Protein AF-A0A7X6NY92-F1 (afdb_monomer)

Solvent-accessible surface area (backbone atoms only — not comparable to full-atom values): 5461 Å² total; per-residue (Å²): 129,87,79,78,71,47,72,45,78,33,41,52,94,91,36,85,41,58,30,36,49,75,50,77,48,77,38,80,92,75,71,45,38,33,36,31,28,31,50,77,90,54,69,99,82,55,75,44,73,27,36,47,42,82,50,102,87,50,54,36,60,40,79,72,83,47,70,67,59,45,49,52,53,50,51,52,55,54,52,56,57,46,55,63,62,59,67,76,73,120

Foldseek 3Di:
DPPPFPWDFEDDPNDTFTWGFPDWDQDPVVRWIKTWTDGVPPDPPDIDIFTWDDDPPHTYTHHDPDPVVVVVVVVVVV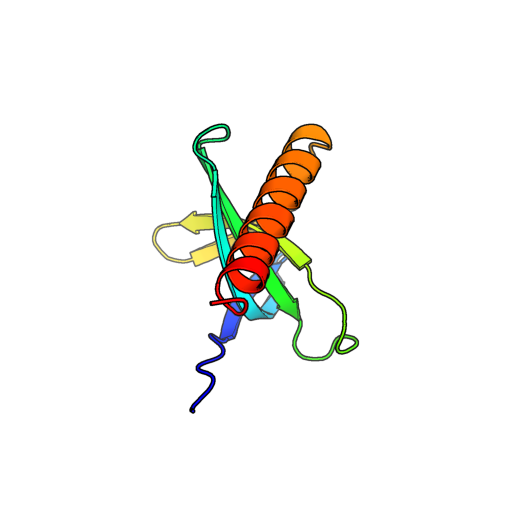VVVVVVVVVVPD

Sequence (90 aa):
MEETSTKLTVKLNDKDVLIDVVDIIESEDYNKEYIVYTIDGMEEDQVFVSILNESEETYSLDTIEDDEEFNHVNELLLSQTLDFAEEESE

Structure (mmCIF, N/CA/C/O backbone):
data_AF-A0A7X6NY92-F1
#
_entry.id   AF-A0A7X6NY92-F1
#
loop_
_atom_site.group_PDB
_atom_site.id
_atom_site.type_symbol
_atom_site.label_atom_id
_atom_site.label_alt_id
_atom_site.label_comp_id
_atom_site.label_asym_id
_atom_site.label_entity_id
_atom_site.label_seq_id
_atom_site.pdbx_PDB_ins_code
_atom_site.Cartn_x
_atom_site.Cartn_y
_atom_site.Cartn_z
_atom_site.occupancy
_atom_site.B_iso_or_equiv
_atom_site.auth_seq_id
_atom_site.auth_comp_id
_atom_site.auth_asym_id
_atom_site.auth_atom_id
_atom_site.pdbx_PDB_model_num
ATOM 1 N N . MET A 1 1 ? 6.447 -23.658 -1.486 1.00 40.94 1 MET A N 1
ATOM 2 C CA . MET A 1 1 ? 5.376 -22.975 -0.740 1.00 40.94 1 MET A CA 1
ATOM 3 C C . MET A 1 1 ? 4.512 -22.341 -1.809 1.00 40.94 1 MET A C 1
ATOM 5 O O . MET A 1 1 ? 5.089 -21.797 -2.737 1.00 40.94 1 MET A O 1
ATOM 9 N N . GLU A 1 2 ? 3.200 -22.573 -1.809 1.00 41.56 2 GLU A N 1
ATOM 10 C CA . GLU A 1 2 ? 2.310 -21.897 -2.762 1.00 41.56 2 GLU A CA 1
ATOM 11 C C . GLU A 1 2 ? 2.325 -20.413 -2.398 1.00 41.56 2 GLU A C 1
ATOM 13 O O . GLU A 1 2 ? 1.781 -20.031 -1.367 1.00 41.56 2 GLU A O 1
ATOM 18 N N . GLU A 1 3 ? 3.031 -19.606 -3.190 1.00 47.69 3 GLU A N 1
ATOM 19 C CA . GLU A 1 3 ? 2.844 -18.160 -3.212 1.00 47.69 3 GLU A CA 1
ATOM 20 C C . GLU A 1 3 ? 1.395 -17.935 -3.638 1.00 47.69 3 GLU A C 1
ATOM 22 O O . GLU A 1 3 ? 1.040 -18.066 -4.810 1.00 47.69 3 GLU A O 1
ATOM 27 N N . THR A 1 4 ? 0.516 -17.713 -2.666 1.00 47.78 4 THR A N 1
ATOM 28 C CA . THR A 1 4 ? -0.857 -17.296 -2.930 1.00 47.78 4 THR A CA 1
ATOM 29 C C . THR A 1 4 ? -0.822 -15.821 -3.293 1.00 47.78 4 THR A C 1
ATOM 31 O O . THR A 1 4 ? -1.209 -14.972 -2.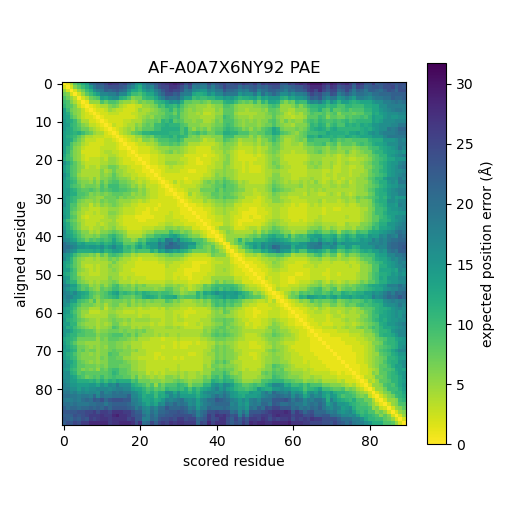492 1.00 47.78 4 THR A O 1
ATOM 34 N N . SER A 1 5 ? -0.308 -15.514 -4.482 1.00 59.50 5 SER A N 1
ATOM 35 C CA . SER A 1 5 ? -0.449 -14.193 -5.073 1.00 59.50 5 SER A CA 1
ATOM 36 C C . SER A 1 5 ? -1.937 -13.909 -5.252 1.00 59.50 5 SER A C 1
ATOM 38 O O . SER A 1 5 ? -2.669 -14.618 -5.956 1.00 59.50 5 SER A O 1
ATOM 40 N N . THR A 1 6 ? -2.426 -12.922 -4.505 1.00 76.25 6 THR A N 1
ATOM 41 C CA . THR A 1 6 ? -3.845 -12.579 -4.511 1.00 76.25 6 THR A CA 1
ATOM 42 C C . THR A 1 6 ? -4.096 -11.686 -5.710 1.00 76.25 6 THR A C 1
ATOM 44 O O . THR A 1 6 ? -3.797 -10.496 -5.698 1.00 76.25 6 THR A O 1
ATOM 47 N N . LYS A 1 7 ? -4.641 -12.279 -6.773 1.00 81.38 7 LYS A N 1
ATOM 48 C CA . LYS A 1 7 ? -5.035 -11.545 -7.976 1.00 81.38 7 LYS A CA 1
ATOM 49 C C . LYS A 1 7 ? -6.360 -10.838 -7.731 1.00 81.38 7 LYS A C 1
ATOM 51 O O . LYS A 1 7 ? -7.393 -11.494 -7.579 1.00 81.38 7 LYS A O 1
ATOM 56 N N . LEU A 1 8 ? -6.337 -9.509 -7.728 1.00 80.62 8 LEU A N 1
ATOM 57 C CA . LEU A 1 8 ? -7.528 -8.678 -7.580 1.00 80.62 8 LEU A CA 1
ATOM 58 C C . LEU A 1 8 ? -7.871 -8.032 -8.923 1.00 80.62 8 LEU A C 1
ATOM 60 O O . LEU A 1 8 ? -6.999 -7.564 -9.650 1.00 80.62 8 LEU A O 1
ATOM 64 N N . THR A 1 9 ? -9.156 -8.007 -9.271 1.00 82.88 9 THR A N 1
ATOM 65 C CA . THR A 1 9 ? -9.631 -7.194 -10.397 1.00 82.88 9 THR A CA 1
ATOM 66 C C . THR A 1 9 ? -10.136 -5.875 -9.842 1.00 82.88 9 THR A C 1
ATOM 68 O O . THR A 1 9 ? -11.096 -5.859 -9.074 1.00 82.88 9 THR A O 1
ATOM 71 N N . VAL A 1 10 ? -9.481 -4.785 -10.223 1.00 82.69 10 VAL A N 1
ATOM 72 C CA . VAL A 1 10 ? -9.793 -3.428 -9.768 1.00 82.69 10 VAL A CA 1
ATOM 73 C C . VAL A 1 10 ? -10.235 -2.566 -10.936 1.00 82.69 10 VAL A C 1
ATOM 75 O O . VAL A 1 10 ? -9.805 -2.768 -12.074 1.00 82.69 10 VAL A O 1
ATOM 78 N N . LYS A 1 11 ? -1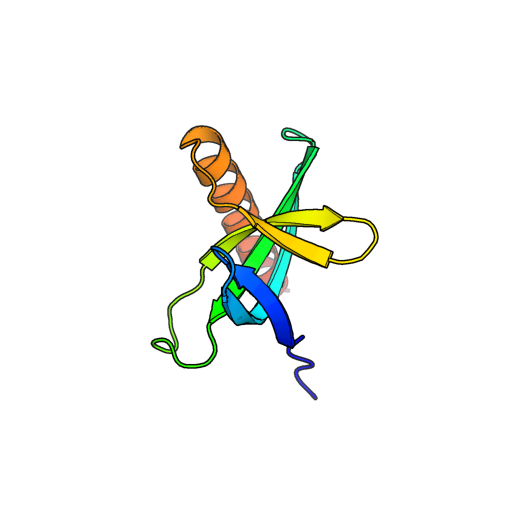1.072 -1.568 -10.656 1.00 79.56 11 LYS A N 1
ATOM 79 C CA . LYS A 1 11 ? -11.420 -0.550 -11.646 1.00 79.56 11 LYS A CA 1
ATOM 80 C C . LYS A 1 11 ? -10.450 0.619 -11.567 1.00 79.56 11 LYS A C 1
ATOM 82 O O . LYS A 1 11 ? -10.475 1.390 -10.615 1.00 79.56 11 LYS A O 1
ATOM 87 N N . LEU A 1 12 ? -9.651 0.779 -12.616 1.00 75.12 12 LEU A N 1
ATOM 88 C CA . LEU A 1 12 ? -8.798 1.941 -12.848 1.00 75.12 12 LEU A CA 1
ATOM 89 C C . LEU A 1 12 ? -9.388 2.745 -14.011 1.00 75.12 12 LEU A C 1
ATOM 91 O O . LEU A 1 12 ? -9.387 2.283 -15.151 1.00 75.12 12 LEU A O 1
ATOM 95 N N . ASN A 1 13 ? -9.897 3.953 -13.742 1.00 72.44 13 ASN A N 1
ATOM 96 C CA . ASN A 1 13 ? -10.503 4.830 -14.760 1.00 72.44 13 ASN A CA 1
ATOM 97 C C . ASN A 1 13 ? -11.593 4.135 -15.610 1.00 72.44 13 ASN A C 1
ATOM 99 O O . ASN A 1 13 ? -11.590 4.231 -16.838 1.00 72.44 13 ASN A O 1
ATOM 103 N N . ASP A 1 14 ? -12.513 3.411 -14.961 1.00 72.19 14 ASP A N 1
ATOM 104 C CA . ASP A 1 14 ? -13.588 2.635 -15.611 1.00 72.19 14 ASP A CA 1
ATOM 105 C C . ASP A 1 14 ? -13.104 1.421 -16.436 1.00 72.19 14 ASP A C 1
ATOM 107 O O . ASP A 1 14 ? -13.866 0.826 -17.197 1.00 72.19 14 ASP A O 1
ATOM 111 N N . LYS A 1 15 ? -11.833 1.025 -16.283 1.00 78.62 15 LYS A N 1
ATOM 112 C CA . LYS A 1 15 ? -11.260 -0.172 -16.909 1.00 78.62 15 LYS A CA 1
ATOM 113 C C . LYS A 1 15 ? -10.928 -1.204 -15.845 1.00 78.62 15 LYS A C 1
ATOM 115 O O . LYS A 1 15 ? -10.243 -0.891 -14.875 1.00 78.62 15 LYS A O 1
ATOM 120 N N . ASP A 1 16 ? -11.379 -2.431 -16.060 1.00 83.06 16 ASP A N 1
ATOM 121 C CA . ASP A 1 16 ? -10.996 -3.565 -15.228 1.00 83.06 16 ASP A CA 1
ATOM 122 C C . ASP A 1 16 ? -9.533 -3.928 -15.514 1.00 83.06 16 ASP A C 1
ATOM 124 O O . ASP A 1 16 ? -9.163 -4.263 -16.644 1.00 83.06 16 ASP A O 1
ATOM 128 N N . VAL A 1 17 ? -8.696 -3.820 -14.487 1.00 84.19 17 VAL A N 1
ATOM 129 C CA . VAL A 1 17 ? -7.277 -4.172 -14.518 1.00 84.19 17 VAL A CA 1
ATOM 130 C C . VAL A 1 17 ? -7.058 -5.282 -13.507 1.00 84.19 17 VAL A C 1
ATOM 132 O O . VAL A 1 17 ? -7.553 -5.219 -12.381 1.00 84.19 17 VAL A O 1
ATOM 135 N N . LEU A 1 18 ? -6.332 -6.313 -13.926 1.00 86.56 18 LEU A N 1
ATOM 136 C CA . LEU A 1 18 ? -5.941 -7.396 -13.044 1.00 86.56 18 LEU A CA 1
ATOM 137 C C . LEU A 1 18 ? -4.591 -7.049 -12.425 1.00 86.56 18 LEU A C 1
ATOM 139 O O . LEU A 1 18 ? -3.607 -6.840 -13.136 1.00 86.56 18 LEU A O 1
ATOM 143 N N . ILE A 1 19 ? -4.585 -6.956 -11.105 1.00 87.38 19 ILE A N 1
ATOM 144 C CA . ILE A 1 19 ? -3.410 -6.622 -10.315 1.00 87.38 19 ILE A CA 1
ATOM 145 C C . ILE A 1 19 ? -3.037 -7.802 -9.432 1.00 87.38 19 ILE A C 1
ATOM 147 O O . ILE A 1 19 ? -3.901 -8.575 -9.008 1.00 87.38 19 ILE A O 1
ATOM 151 N N . ASP A 1 20 ? -1.750 -7.929 -9.165 1.00 87.88 20 ASP A N 1
ATOM 152 C CA . ASP A 1 20 ? -1.218 -8.870 -8.196 1.00 87.88 20 ASP A CA 1
ATOM 153 C C . ASP A 1 20 ? -0.931 -8.107 -6.906 1.00 87.88 20 ASP A C 1
ATOM 155 O O . ASP A 1 20 ? -0.108 -7.189 -6.899 1.00 87.88 20 ASP A O 1
ATOM 159 N N . VAL A 1 21 ? -1.675 -8.422 -5.846 1.00 87.25 21 VAL A N 1
ATOM 160 C CA . VAL A 1 21 ? -1.541 -7.738 -4.559 1.00 87.25 21 VAL A CA 1
ATOM 161 C C . VAL A 1 21 ? -0.304 -8.268 -3.851 1.00 87.25 21 VAL A C 1
ATOM 163 O O . VAL A 1 21 ? -0.241 -9.450 -3.510 1.00 87.25 21 VAL A O 1
ATOM 166 N N . VAL A 1 22 ? 0.655 -7.370 -3.642 1.00 86.25 22 VAL A N 1
ATOM 167 C CA . VAL A 1 22 ? 1.901 -7.635 -2.923 1.00 86.25 22 VAL A CA 1
ATOM 168 C C . VAL A 1 22 ? 1.677 -7.426 -1.431 1.00 86.25 22 VAL A C 1
ATOM 170 O O . VAL A 1 22 ? 1.962 -8.328 -0.654 1.00 86.25 22 VAL A O 1
ATOM 173 N N . ASP A 1 23 ? 1.140 -6.262 -1.048 1.00 85.62 23 ASP A N 1
ATOM 174 C CA . ASP A 1 23 ? 0.943 -5.887 0.355 1.00 85.62 23 ASP A CA 1
ATOM 175 C C . ASP A 1 23 ? -0.175 -4.835 0.526 1.00 85.62 23 ASP A C 1
ATOM 177 O O . ASP A 1 23 ? -0.600 -4.205 -0.450 1.00 85.62 23 ASP A O 1
ATOM 181 N N . ILE A 1 24 ? -0.673 -4.651 1.753 1.00 87.19 24 ILE A N 1
ATOM 182 C CA . ILE A 1 24 ? -1.697 -3.655 2.105 1.00 87.19 24 ILE A CA 1
ATOM 183 C C . ILE A 1 24 ? -1.258 -2.940 3.382 1.00 87.19 24 ILE A C 1
ATOM 185 O O . ILE A 1 24 ? -1.034 -3.558 4.418 1.00 87.19 24 ILE A O 1
ATOM 189 N N . ILE A 1 25 ? -1.186 -1.615 3.303 1.00 86.94 25 ILE A N 1
ATOM 190 C CA . ILE A 1 25 ? -0.685 -0.741 4.355 1.00 86.94 25 ILE A CA 1
ATOM 191 C C . ILE A 1 25 ? -1.816 0.151 4.833 1.00 86.94 25 ILE A C 1
ATOM 193 O O . ILE A 1 25 ? -2.366 0.951 4.080 1.00 86.94 25 ILE A O 1
ATOM 197 N N . GLU A 1 26 ? -2.121 0.060 6.116 1.00 88.38 26 GLU A N 1
ATOM 198 C CA . GLU A 1 26 ? -3.088 0.926 6.776 1.00 88.38 26 GLU A CA 1
ATOM 199 C C . GLU A 1 26 ? -2.342 2.104 7.412 1.00 88.38 26 GLU A C 1
ATOM 201 O O . GLU A 1 26 ? -1.416 1.909 8.201 1.00 88.38 26 GLU A O 1
ATOM 206 N N . SER A 1 27 ? -2.726 3.339 7.081 1.00 85.62 27 SER A N 1
ATOM 207 C CA . SER A 1 27 ? -2.175 4.525 7.743 1.00 85.62 27 SER A CA 1
ATOM 208 C C . SER A 1 27 ? -3.191 5.112 8.710 1.00 85.62 27 SER A C 1
ATOM 210 O O . SER A 1 27 ? -4.256 5.589 8.307 1.00 85.62 27 SER A O 1
ATOM 212 N N . GLU A 1 28 ? -2.834 5.135 9.993 1.00 85.94 28 GLU A N 1
ATOM 213 C CA . GLU A 1 28 ? -3.632 5.794 11.029 1.00 85.94 28 GLU A CA 1
ATOM 214 C C . GLU A 1 28 ? -3.615 7.324 10.880 1.00 85.94 28 GLU A C 1
ATOM 216 O O . GLU A 1 28 ? -4.633 7.968 11.140 1.00 85.94 28 GLU A O 1
ATOM 221 N N . ASP A 1 29 ? -2.501 7.900 10.407 1.00 86.25 29 ASP A N 1
ATOM 222 C CA . ASP A 1 29 ? -2.337 9.343 10.187 1.00 86.25 29 ASP A CA 1
ATOM 223 C C . ASP A 1 29 ? -3.321 9.890 9.144 1.00 86.25 29 ASP A C 1
ATOM 225 O O . ASP A 1 29 ? -3.906 10.960 9.332 1.00 86.25 29 ASP A O 1
ATOM 229 N N . TYR A 1 30 ? -3.537 9.135 8.064 1.00 85.25 30 TYR A N 1
ATOM 230 C CA . TYR A 1 30 ? -4.435 9.523 6.971 1.00 85.25 30 TYR A CA 1
ATOM 231 C C . TYR A 1 30 ? -5.808 8.848 7.045 1.00 85.25 30 TYR A C 1
ATOM 233 O O . TYR A 1 30 ? -6.717 9.245 6.317 1.00 85.25 30 TYR A O 1
ATOM 241 N N . ASN A 1 31 ? -5.972 7.856 7.928 1.00 87.62 31 ASN A N 1
ATOM 242 C CA . ASN A 1 31 ? -7.154 6.999 8.026 1.00 87.62 31 ASN A CA 1
ATOM 243 C C . ASN A 1 31 ? -7.559 6.407 6.663 1.00 87.62 31 ASN A C 1
ATOM 245 O O . ASN A 1 31 ? -8.731 6.397 6.287 1.00 87.62 31 ASN A O 1
ATOM 249 N N . LYS A 1 32 ? -6.549 5.971 5.909 1.00 88.81 32 LYS A N 1
ATOM 250 C CA . LYS A 1 32 ? -6.664 5.416 4.561 1.00 88.81 32 LYS A CA 1
ATOM 251 C C . LYS A 1 32 ? -5.893 4.111 4.479 1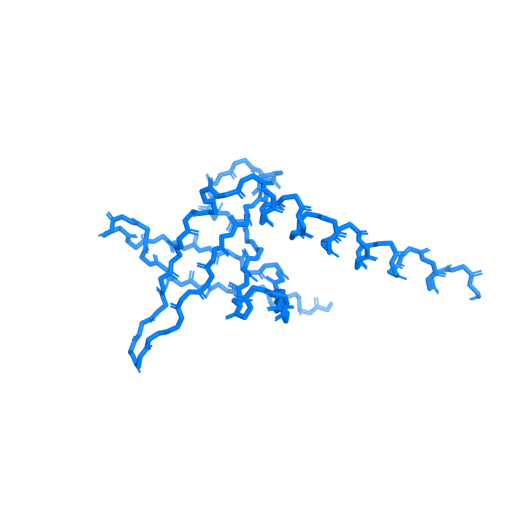.00 88.81 32 LYS A C 1
ATOM 253 O O . LYS A 1 32 ? -4.874 3.939 5.152 1.00 88.81 32 LYS A O 1
ATOM 258 N N . GLU A 1 33 ? -6.362 3.243 3.600 1.00 89.94 33 GLU A N 1
ATOM 259 C CA . GLU A 1 33 ? -5.686 2.007 3.238 1.00 89.94 33 GLU A CA 1
ATOM 260 C C . GLU A 1 33 ? -4.973 2.206 1.903 1.00 89.94 33 GLU A C 1
ATOM 262 O O . GLU A 1 33 ? -5.514 2.802 0.967 1.00 89.94 33 GLU A O 1
ATOM 267 N N . TYR A 1 34 ? -3.750 1.709 1.809 1.00 90.50 34 TYR A N 1
ATOM 268 C CA . TYR A 1 34 ? -2.937 1.738 0.606 1.00 90.50 34 TYR A CA 1
ATOM 269 C C . TYR A 1 34 ? -2.635 0.315 0.194 1.00 90.50 34 TYR A C 1
ATOM 271 O O . TYR A 1 34 ? -2.314 -0.531 1.019 1.00 90.50 34 TYR A O 1
ATOM 279 N N . ILE A 1 35 ? -2.715 0.051 -1.098 1.00 89.00 35 ILE A N 1
ATOM 280 C CA . ILE A 1 35 ? -2.424 -1.258 -1.659 1.00 89.00 35 ILE A CA 1
ATOM 281 C C . ILE A 1 35 ? -1.188 -1.171 -2.531 1.00 89.00 35 ILE A C 1
ATOM 283 O O . ILE A 1 35 ? -1.056 -0.275 -3.370 1.00 89.00 35 ILE A O 1
ATOM 287 N N . VAL A 1 36 ? -0.296 -2.125 -2.318 1.00 89.25 36 VAL A N 1
ATOM 288 C CA . VAL A 1 36 ? 0.945 -2.310 -3.051 1.00 89.25 36 VAL A CA 1
ATOM 289 C C . VAL A 1 36 ? 0.713 -3.463 -4.006 1.00 89.25 36 VAL A C 1
ATOM 291 O O . VAL A 1 36 ? 0.353 -4.566 -3.591 1.00 89.25 36 VAL A O 1
ATOM 294 N N . TYR A 1 37 ? 0.864 -3.212 -5.297 1.00 87.81 37 TYR A N 1
ATOM 295 C CA . TYR A 1 37 ? 0.523 -4.194 -6.313 1.00 87.81 37 TYR A CA 1
ATOM 296 C C . TYR A 1 37 ? 1.414 -4.089 -7.537 1.00 87.81 37 TYR A C 1
ATOM 298 O O . TYR A 1 37 ? 1.997 -3.048 -7.835 1.00 87.81 37 TYR A O 1
ATOM 306 N N . THR A 1 38 ? 1.480 -5.180 -8.286 1.00 87.44 38 THR A N 1
ATOM 307 C CA . THR A 1 38 ? 2.062 -5.197 -9.628 1.00 87.44 38 THR A CA 1
ATOM 308 C C . THR A 1 38 ? 0.952 -5.405 -10.652 1.00 87.44 38 THR A C 1
ATOM 310 O O . THR A 1 38 ? -0.121 -5.927 -10.340 1.00 87.44 38 THR A O 1
ATOM 313 N N . ILE A 1 39 ? 1.161 -4.941 -11.881 1.00 85.94 39 ILE A N 1
ATOM 314 C CA . ILE A 1 39 ? 0.177 -5.114 -12.953 1.00 85.94 39 ILE A CA 1
ATOM 315 C C . ILE A 1 39 ? 0.596 -6.311 -13.804 1.00 85.94 39 ILE A C 1
ATOM 317 O O . ILE A 1 39 ? 1.676 -6.310 -14.396 1.00 85.94 39 ILE A O 1
ATOM 321 N N . ASP A 1 40 ? -0.284 -7.312 -13.894 1.00 77.50 40 ASP A N 1
ATOM 322 C CA . ASP A 1 40 ? -0.059 -8.512 -14.706 1.00 77.50 40 ASP A CA 1
ATOM 323 C C . ASP A 1 40 ? 0.101 -8.097 -16.183 1.00 77.50 40 ASP A C 1
ATOM 325 O O . ASP A 1 40 ? -0.808 -7.536 -16.803 1.00 77.50 40 ASP A O 1
ATOM 329 N N . GLY A 1 41 ? 1.303 -8.303 -16.732 1.00 71.12 41 GLY A N 1
ATOM 330 C CA . GLY A 1 41 ? 1.661 -7.927 -18.103 1.00 71.12 41 GLY A CA 1
ATOM 331 C C . GLY A 1 41 ? 2.415 -6.599 -18.270 1.00 71.12 41 GLY A C 1
ATOM 332 O O . GLY A 1 41 ? 2.698 -6.228 -19.413 1.00 71.12 41 GLY A O 1
ATOM 333 N N . MET A 1 42 ? 2.760 -5.896 -17.185 1.00 72.31 42 MET A N 1
ATOM 334 C CA . MET A 1 42 ? 3.797 -4.849 -17.206 1.00 72.31 42 MET A CA 1
ATOM 335 C C . MET A 1 42 ? 5.196 -5.442 -16.967 1.00 72.31 42 MET A C 1
ATOM 337 O O . MET A 1 42 ? 5.328 -6.627 -16.664 1.00 72.31 42 MET A O 1
ATOM 341 N N . GLU A 1 43 ? 6.252 -4.646 -17.182 1.00 71.69 43 GLU A N 1
ATOM 342 C CA . GLU A 1 43 ? 7.633 -5.070 -16.907 1.00 71.69 43 GLU A CA 1
ATOM 343 C C . GLU A 1 43 ? 7.750 -5.566 -15.454 1.00 71.69 43 GLU A C 1
ATOM 345 O O . GLU A 1 43 ? 7.240 -4.911 -14.546 1.00 71.69 43 GLU A O 1
ATOM 350 N N . GLU A 1 44 ? 8.415 -6.711 -15.250 1.00 60.12 44 GLU A N 1
ATOM 351 C CA . GLU A 1 44 ? 8.427 -7.514 -14.006 1.00 60.12 44 GLU A CA 1
ATOM 352 C C . GLU A 1 44 ? 8.975 -6.795 -12.749 1.00 60.12 44 GLU A C 1
ATOM 354 O O . GLU A 1 44 ? 8.995 -7.378 -11.673 1.00 60.12 44 GLU A O 1
ATOM 359 N N . ASP A 1 45 ? 9.359 -5.523 -12.851 1.00 64.88 45 ASP A N 1
ATOM 360 C CA . ASP A 1 45 ? 9.955 -4.724 -11.771 1.00 64.88 45 ASP A CA 1
ATOM 361 C C . ASP A 1 45 ? 9.114 -3.488 -11.387 1.00 64.88 45 ASP A C 1
ATOM 363 O O . ASP A 1 45 ? 9.541 -2.656 -10.586 1.00 64.88 45 ASP A O 1
ATOM 367 N N . GLN A 1 46 ? 7.919 -3.316 -11.966 1.00 80.69 46 GLN A N 1
ATOM 368 C CA . GLN A 1 46 ? 7.066 -2.165 -11.655 1.00 80.69 46 GLN A CA 1
ATOM 369 C C . GLN A 1 46 ? 6.078 -2.476 -10.531 1.00 80.69 46 GLN A C 1
ATOM 371 O O . GLN A 1 46 ? 5.012 -3.057 -10.746 1.00 80.69 46 GLN A O 1
ATOM 376 N N . VAL A 1 47 ? 6.437 -2.027 -9.331 1.00 84.44 47 VAL A N 1
ATOM 377 C CA . VAL A 1 47 ? 5.548 -1.990 -8.169 1.00 84.44 47 VAL A CA 1
ATOM 378 C C . VAL A 1 47 ? 4.829 -0.646 -8.130 1.00 84.44 47 VAL A C 1
ATOM 380 O O . VAL A 1 47 ? 5.441 0.414 -8.267 1.00 84.44 47 VAL A O 1
ATOM 383 N N . PHE A 1 48 ? 3.519 -0.701 -7.934 1.00 86.94 48 PHE A N 1
ATOM 384 C CA . PHE A 1 48 ? 2.644 0.451 -7.811 1.00 86.94 48 PHE A CA 1
ATOM 385 C C . PHE A 1 48 ? 2.054 0.505 -6.409 1.00 86.94 48 PHE A C 1
ATOM 387 O O . PHE A 1 48 ? 1.825 -0.521 -5.771 1.00 86.94 48 PHE A O 1
ATOM 394 N N . VAL A 1 49 ? 1.773 1.722 -5.958 1.00 88.81 49 VAL A N 1
ATOM 395 C CA . VAL A 1 49 ? 1.025 1.980 -4.733 1.00 88.81 49 VAL A CA 1
ATOM 396 C C . VAL A 1 49 ? -0.160 2.875 -5.060 1.00 88.81 49 VAL A C 1
ATOM 398 O O . VAL A 1 49 ? -0.068 3.791 -5.883 1.00 88.81 49 VAL A O 1
ATOM 401 N N . SER A 1 50 ? -1.314 2.577 -4.481 1.00 90.31 50 SER A N 1
ATOM 402 C CA . SER A 1 50 ? -2.532 3.367 -4.669 1.00 90.31 50 SER A CA 1
ATOM 403 C C . SER A 1 50 ? -3.384 3.329 -3.413 1.00 90.31 50 SER A C 1
ATOM 405 O O . SER A 1 50 ? -3.250 2.424 -2.595 1.00 90.31 50 SER A O 1
ATOM 407 N N . ILE A 1 51 ? -4.278 4.303 -3.280 1.00 91.31 51 ILE A N 1
ATOM 408 C CA . ILE A 1 51 ? -5.267 4.342 -2.206 1.00 91.31 51 ILE A CA 1
ATOM 409 C C . ILE A 1 51 ? -6.315 3.278 -2.513 1.00 91.31 51 ILE A C 1
ATOM 411 O O . ILE A 1 51 ? -6.978 3.337 -3.554 1.00 91.31 51 ILE A O 1
ATOM 415 N N . LEU A 1 52 ? -6.457 2.308 -1.617 1.00 90.19 52 LEU A N 1
ATOM 416 C CA . LEU A 1 52 ? -7.494 1.296 -1.689 1.00 90.19 52 LEU A CA 1
ATOM 417 C C . LEU A 1 52 ? -8.783 1.879 -1.116 1.00 90.19 52 LEU A C 1
ATOM 419 O O . LEU A 1 52 ? -8.883 2.168 0.072 1.00 90.19 52 LEU A O 1
ATOM 423 N N . ASN A 1 53 ? -9.784 2.044 -1.974 1.00 87.75 53 ASN A N 1
ATOM 424 C CA . ASN A 1 53 ? -11.122 2.439 -1.562 1.00 87.75 53 ASN A CA 1
ATOM 425 C C . ASN A 1 53 ? -12.044 1.225 -1.655 1.00 87.75 53 ASN A C 1
ATOM 427 O O . ASN A 1 53 ? -12.431 0.805 -2.752 1.00 87.75 53 ASN A O 1
ATOM 431 N N . GLU A 1 54 ? -12.403 0.669 -0.501 1.00 83.69 54 GLU A N 1
ATOM 432 C CA . GLU A 1 54 ? -13.454 -0.338 -0.395 1.00 83.69 54 GLU A CA 1
ATOM 433 C C . GLU A 1 54 ? -14.834 0.343 -0.381 1.00 83.69 54 GLU A C 1
ATOM 435 O O . GLU A 1 54 ? -15.086 1.316 0.329 1.00 83.69 54 GLU A O 1
ATOM 440 N N . SER A 1 55 ? -15.754 -0.156 -1.201 1.00 81.44 55 SER A N 1
ATOM 441 C CA . SER A 1 55 ? -17.183 0.171 -1.159 1.00 81.44 55 SER A CA 1
ATOM 442 C C . SER A 1 55 ? -17.988 -1.123 -1.067 1.00 81.44 55 SER A C 1
ATOM 444 O O . SER A 1 55 ? -17.472 -2.177 -1.428 1.00 81.44 55 SER A O 1
ATOM 446 N N . GLU A 1 56 ? -19.261 -1.045 -0.647 1.00 75.31 56 GLU A N 1
ATOM 447 C CA . GLU A 1 56 ? -20.126 -2.205 -0.325 1.00 75.31 56 GLU A CA 1
ATOM 448 C C . GLU A 1 56 ? -20.100 -3.356 -1.354 1.00 75.31 56 GLU A C 1
ATOM 450 O O . GLU A 1 56 ? -20.344 -4.504 -0.988 1.00 75.31 56 GLU A O 1
ATOM 455 N N . GLU A 1 57 ? -19.807 -3.073 -2.627 1.00 76.94 57 GLU A N 1
ATOM 456 C CA . GLU 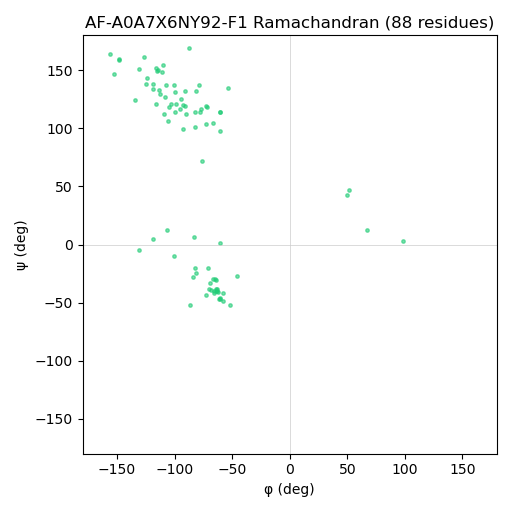A 1 57 ? -19.782 -4.068 -3.704 1.00 76.94 57 GLU A CA 1
ATOM 457 C C . GLU A 1 57 ? -18.508 -4.037 -4.576 1.00 76.94 57 GLU A C 1
ATOM 459 O O . GLU A 1 57 ? -18.375 -4.869 -5.477 1.00 76.94 57 GLU A O 1
ATOM 464 N N . THR A 1 58 ? -17.579 -3.090 -4.371 1.00 78.44 58 THR A N 1
ATOM 465 C CA . THR A 1 58 ? -16.449 -2.869 -5.299 1.00 78.44 58 THR A CA 1
ATOM 466 C C . THR A 1 58 ? -15.207 -2.281 -4.636 1.00 78.44 58 THR A C 1
ATOM 468 O O . THR A 1 58 ? -15.321 -1.394 -3.795 1.00 78.44 58 THR A O 1
ATOM 471 N N . TYR A 1 59 ? -14.032 -2.669 -5.139 1.00 82.62 59 TYR A N 1
ATOM 472 C CA . TYR A 1 59 ? -12.742 -2.051 -4.822 1.00 82.62 59 TYR A CA 1
ATOM 473 C C . TYR A 1 59 ? -12.319 -1.087 -5.931 1.00 82.62 59 TYR A C 1
ATOM 475 O O . TYR A 1 59 ? -12.348 -1.438 -7.117 1.00 82.62 59 TYR A O 1
ATOM 483 N N . SER A 1 60 ? -11.917 0.120 -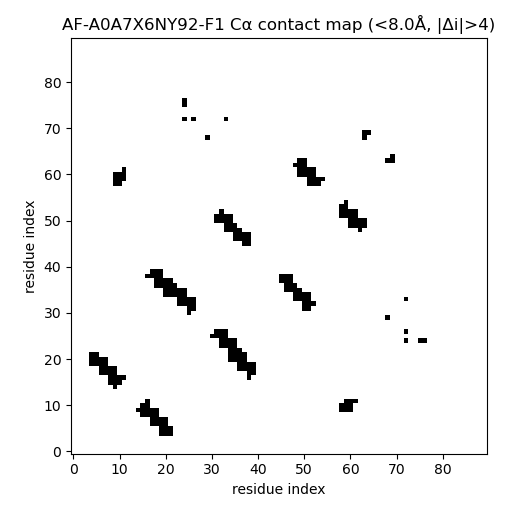5.542 1.00 86.19 60 SER A N 1
ATOM 484 C CA . SER A 1 60 ? -11.415 1.151 -6.454 1.00 86.19 60 SER A CA 1
ATOM 485 C C . SER A 1 60 ? -10.033 1.605 -6.011 1.00 86.19 60 SER A C 1
ATOM 487 O O . SER A 1 60 ? -9.770 1.695 -4.813 1.00 86.19 60 SER A O 1
ATOM 489 N N . LEU A 1 61 ? -9.161 1.890 -6.976 1.00 88.69 61 LEU A N 1
ATOM 490 C CA . LEU A 1 61 ? -7.821 2.397 -6.706 1.00 88.69 61 LEU A CA 1
ATOM 491 C C . LEU A 1 61 ? -7.725 3.857 -7.106 1.00 88.69 61 LEU A C 1
ATOM 493 O O . LEU A 1 61 ? -8.006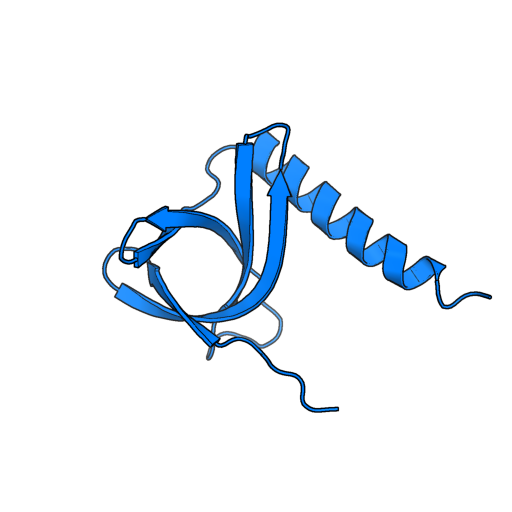 4.198 -8.258 1.00 88.69 61 LEU A O 1
ATOM 497 N N . ASP A 1 62 ? -7.280 4.681 -6.166 1.00 88.38 62 ASP A N 1
ATOM 498 C CA . ASP A 1 62 ? -7.029 6.097 -6.398 1.00 88.38 62 ASP A CA 1
ATOM 499 C C . ASP A 1 62 ? -5.539 6.419 -6.359 1.00 88.38 62 ASP A C 1
ATOM 501 O O . ASP A 1 62 ? -4.748 5.788 -5.653 1.00 88.38 62 ASP A O 1
ATOM 505 N N . THR A 1 63 ? -5.148 7.413 -7.151 1.00 87.50 63 THR A N 1
ATOM 506 C CA . THR A 1 63 ? -3.757 7.871 -7.170 1.00 87.50 63 THR A CA 1
ATOM 507 C C . THR A 1 63 ? -3.522 8.764 -5.961 1.00 87.50 63 THR A C 1
ATOM 509 O O . THR A 1 63 ? -4.348 9.616 -5.648 1.00 87.50 63 THR A O 1
ATOM 512 N N . ILE A 1 64 ? -2.386 8.591 -5.289 1.00 87.94 64 ILE A N 1
ATOM 513 C CA . ILE A 1 64 ? -1.980 9.490 -4.210 1.00 87.94 64 ILE A CA 1
ATOM 514 C C . ILE A 1 64 ? -1.537 10.806 -4.858 1.00 87.94 64 ILE A C 1
ATOM 516 O O . ILE A 1 64 ? -0.479 10.869 -5.480 1.00 87.94 64 ILE A O 1
ATOM 520 N N . GLU A 1 65 ? -2.380 11.834 -4.783 1.00 88.56 65 GLU A N 1
ATOM 521 C CA . GLU A 1 65 ? -2.086 13.153 -5.366 1.00 88.56 65 GLU A CA 1
ATOM 522 C C . GLU A 1 65 ? -1.201 14.021 -4.459 1.00 88.56 65 GLU A C 1
ATOM 524 O O . GLU A 1 65 ? -0.589 14.976 -4.933 1.00 88.56 65 GLU A O 1
ATOM 529 N N . ASP A 1 66 ? -1.151 13.710 -3.163 1.00 90.75 66 ASP A N 1
ATOM 530 C CA . ASP A 1 66 ? -0.413 14.477 -2.165 1.00 90.75 66 ASP A CA 1
ATOM 531 C C . ASP A 1 66 ? 1.005 13.912 -1.967 1.00 90.75 66 ASP A C 1
ATOM 533 O O . ASP A 1 66 ? 1.187 12.752 -1.597 1.00 90.75 66 ASP A O 1
ATOM 537 N N . ASP A 1 67 ? 2.025 14.735 -2.228 1.00 89.25 67 ASP A N 1
ATOM 538 C CA . ASP A 1 67 ? 3.433 14.334 -2.118 1.00 89.25 67 ASP A CA 1
ATOM 539 C C . ASP A 1 67 ? 3.848 13.983 -0.674 1.00 89.25 67 ASP A C 1
ATOM 541 O O . ASP A 1 67 ? 4.752 13.165 -0.479 1.00 89.25 67 ASP A O 1
ATOM 545 N N . GLU A 1 68 ? 3.237 14.597 0.348 1.00 90.94 68 GLU A N 1
ATOM 546 C CA . GLU A 1 68 ? 3.540 14.281 1.752 1.00 90.94 68 GLU A CA 1
ATOM 547 C C . GLU A 1 68 ? 2.949 12.914 2.125 1.00 90.94 68 GLU A C 1
ATOM 549 O O . GLU A 1 68 ? 3.654 12.085 2.703 1.00 90.94 68 GLU A O 1
ATOM 554 N N . GLU A 1 69 ? 1.707 12.646 1.708 1.00 89.38 69 GLU A N 1
ATOM 555 C CA . GLU A 1 69 ? 1.039 11.342 1.834 1.00 89.38 69 GLU A CA 1
ATOM 556 C C . GLU A 1 69 ? 1.835 10.238 1.130 1.00 89.38 69 GLU A C 1
ATOM 558 O O . GLU A 1 69 ? 2.140 9.207 1.732 1.00 89.38 69 GLU A O 1
ATOM 563 N N . PHE A 1 70 ? 2.253 10.473 -0.117 1.00 88.31 70 PHE A N 1
ATOM 564 C CA . PHE A 1 70 ? 3.038 9.503 -0.880 1.00 88.31 70 PHE A CA 1
ATOM 565 C C . PHE A 1 70 ? 4.372 9.186 -0.198 1.00 88.31 70 PHE A C 1
ATOM 567 O O . PHE A 1 70 ? 4.730 8.016 -0.051 1.00 88.31 70 PHE A O 1
ATOM 574 N N . ASN A 1 71 ? 5.102 10.212 0.255 1.00 89.06 71 ASN A N 1
ATOM 575 C CA . ASN A 1 71 ? 6.364 10.004 0.964 1.00 89.06 71 ASN A CA 1
ATOM 576 C C . ASN A 1 71 ? 6.159 9.254 2.282 1.00 89.06 71 ASN A C 1
ATOM 578 O O . ASN A 1 71 ? 6.953 8.373 2.598 1.00 89.06 71 ASN A O 1
ATOM 582 N N . HIS A 1 72 ? 5.098 9.561 3.029 1.00 88.88 72 HIS A N 1
ATOM 583 C CA . HIS A 1 72 ? 4.784 8.860 4.270 1.00 88.88 72 HIS 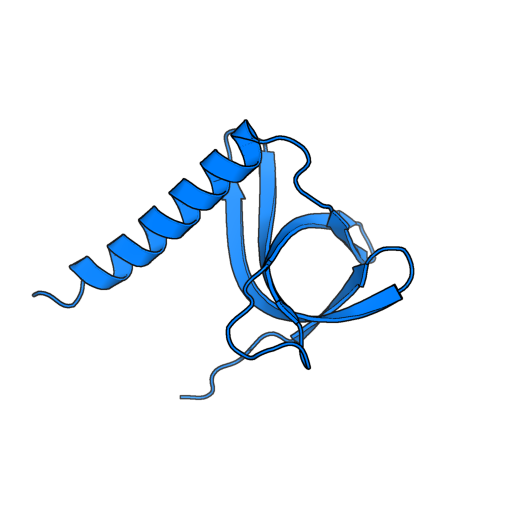A CA 1
ATOM 584 C C . HIS A 1 72 ? 4.530 7.365 4.028 1.00 88.88 72 HIS A C 1
ATOM 586 O O . HIS A 1 72 ? 5.117 6.522 4.703 1.00 88.88 72 HIS A O 1
ATOM 592 N N . VAL A 1 73 ? 3.725 7.022 3.019 1.00 87.62 73 VAL A N 1
ATOM 593 C CA . VAL A 1 73 ? 3.463 5.622 2.646 1.00 87.62 73 VAL A CA 1
ATOM 594 C C . VAL A 1 73 ? 4.736 4.924 2.167 1.00 87.62 73 VAL A C 1
ATOM 596 O O . VAL A 1 73 ? 4.985 3.776 2.529 1.00 87.62 73 VAL A O 1
ATOM 599 N N . ASN A 1 74 ? 5.578 5.618 1.399 1.00 85.25 74 ASN A N 1
ATOM 600 C CA . ASN A 1 74 ? 6.859 5.084 0.947 1.00 85.25 74 ASN A CA 1
ATOM 601 C C . ASN A 1 74 ? 7.832 4.810 2.113 1.00 85.25 74 ASN A C 1
ATOM 603 O O . ASN A 1 74 ? 8.533 3.800 2.103 1.00 85.25 74 ASN A O 1
ATOM 607 N N . GLU A 1 75 ? 7.859 5.665 3.136 1.00 87.62 75 GLU A N 1
ATOM 608 C CA . GLU A 1 75 ? 8.637 5.420 4.360 1.00 87.62 75 GLU A CA 1
ATOM 609 C C . GLU A 1 75 ? 8.095 4.214 5.144 1.00 87.62 75 GLU A C 1
ATOM 611 O O . GLU A 1 75 ? 8.882 3.399 5.627 1.00 87.62 75 GLU A O 1
ATOM 616 N N . LEU A 1 76 ? 6.767 4.045 5.225 1.00 84.56 76 LEU A N 1
ATOM 617 C CA . LEU A 1 76 ? 6.151 2.865 5.848 1.00 84.56 76 LEU A CA 1
ATOM 618 C C . LEU A 1 76 ? 6.554 1.573 5.119 1.00 84.56 76 LEU A C 1
ATOM 620 O O . LEU A 1 76 ? 7.015 0.631 5.766 1.00 84.56 76 LEU A O 1
ATOM 624 N N . LEU A 1 77 ? 6.473 1.569 3.785 1.00 82.19 77 LEU A N 1
ATOM 625 C CA . LEU A 1 77 ? 6.949 0.492 2.903 1.00 82.19 77 LEU A CA 1
ATOM 626 C C . LEU A 1 77 ? 8.404 0.100 3.190 1.00 82.19 77 LEU A C 1
ATOM 628 O O . LEU A 1 77 ? 8.710 -1.076 3.401 1.00 82.19 77 LEU A O 1
ATOM 632 N N . LEU A 1 78 ? 9.298 1.094 3.208 1.00 80.50 78 LEU A N 1
ATOM 633 C CA . LEU A 1 78 ? 10.729 0.912 3.470 1.00 80.50 78 LEU A CA 1
ATOM 634 C C . LEU A 1 78 ? 10.991 0.376 4.881 1.00 80.50 78 LEU A C 1
ATOM 636 O O . LEU A 1 78 ? 11.870 -0.465 5.061 1.00 80.50 78 LEU A O 1
ATOM 640 N N . SER A 1 79 ? 10.232 0.842 5.877 1.00 76.06 79 SER A N 1
ATOM 641 C CA . SER A 1 79 ? 10.379 0.384 7.261 1.00 76.06 79 SER A CA 1
ATOM 642 C C . SER A 1 79 ? 9.994 -1.086 7.427 1.00 76.06 79 SER A C 1
ATOM 644 O O . SER A 1 79 ? 10.732 -1.834 8.062 1.00 76.06 79 SER A O 1
ATOM 646 N N . GLN A 1 80 ? 8.912 -1.533 6.781 1.00 68.50 80 GLN A N 1
ATOM 647 C CA . GLN A 1 80 ? 8.494 -2.934 6.827 1.00 68.50 80 GLN A CA 1
ATOM 648 C C . GLN A 1 80 ? 9.478 -3.855 6.101 1.00 68.50 80 GLN A C 1
ATOM 650 O O . GLN A 1 80 ? 9.783 -4.937 6.592 1.00 68.50 80 GLN A O 1
ATOM 655 N N . THR A 1 81 ? 10.034 -3.427 4.962 1.00 62.81 81 THR A N 1
ATOM 656 C CA . THR A 1 81 ? 11.079 -4.215 4.281 1.00 62.81 81 THR A CA 1
ATOM 657 C C . THR A 1 81 ? 12.373 -4.299 5.087 1.00 62.81 81 THR A C 1
ATOM 659 O O . THR A 1 81 ? 13.087 -5.296 4.980 1.00 62.81 81 THR A O 1
ATOM 662 N N . LEU A 1 82 ? 12.684 -3.282 5.897 1.00 59.47 82 LEU A N 1
ATOM 663 C CA . LEU A 1 82 ? 13.826 -3.327 6.808 1.00 59.47 82 LEU A CA 1
ATOM 664 C C . LEU A 1 82 ? 13.604 -4.304 7.968 1.00 59.47 82 LEU A C 1
ATOM 666 O O . LEU A 1 82 ? 14.540 -5.019 8.315 1.00 59.47 82 LEU A O 1
ATOM 670 N N . ASP A 1 83 ? 12.385 -4.384 8.507 1.00 54.25 83 ASP A N 1
ATOM 671 C CA . ASP A 1 83 ? 12.037 -5.304 9.603 1.00 54.25 83 ASP A CA 1
ATOM 672 C C . ASP A 1 83 ? 12.329 -6.770 9.211 1.00 54.25 83 ASP A C 1
ATOM 674 O O . ASP A 1 83 ? 12.986 -7.508 9.945 1.00 54.25 83 ASP A O 1
ATOM 678 N N . PHE A 1 84 ? 12.008 -7.148 7.966 1.00 50.06 84 PHE A N 1
ATOM 679 C CA . PHE A 1 84 ? 12.346 -8.464 7.402 1.00 50.06 84 PHE A CA 1
ATOM 680 C C . PHE A 1 84 ? 13.855 -8.716 7.236 1.00 50.06 84 PHE A C 1
ATOM 682 O O . PHE A 1 84 ? 14.295 -9.865 7.283 1.00 50.06 84 PHE A O 1
ATOM 689 N N . ALA A 1 85 ? 14.659 -7.675 7.008 1.00 52.44 85 ALA A N 1
ATOM 690 C CA . ALA A 1 85 ? 16.104 -7.815 6.822 1.00 52.44 85 ALA A CA 1
ATOM 691 C C . ALA A 1 85 ? 16.864 -7.933 8.155 1.00 52.44 85 ALA A C 1
ATOM 693 O O . ALA A 1 85 ? 17.965 -8.491 8.182 1.00 52.44 85 ALA A O 1
ATOM 694 N N . GLU A 1 86 ? 16.297 -7.420 9.251 1.00 50.69 86 GLU A N 1
ATOM 695 C CA . GLU A 1 86 ? 16.902 -7.509 10.584 1.00 50.69 86 GLU A CA 1
ATOM 696 C C . GLU A 1 86 ? 16.580 -8.839 11.293 1.00 50.69 86 GLU A C 1
ATOM 698 O O . GLU A 1 86 ? 17.428 -9.338 12.035 1.00 50.69 86 GLU A O 1
ATOM 703 N N . GLU A 1 87 ? 15.441 -9.484 11.001 1.00 50.59 87 GLU A N 1
ATOM 704 C CA . GLU A 1 87 ? 15.097 -10.804 11.568 1.00 50.59 87 GLU A CA 1
ATOM 705 C C . GLU A 1 87 ? 15.946 -11.978 11.024 1.00 50.59 87 GLU A C 1
ATOM 707 O O . GLU A 1 87 ? 16.065 -13.004 11.692 1.00 50.59 87 GLU A O 1
ATOM 712 N N . GLU A 1 88 ? 16.603 -11.853 9.862 1.00 51.41 88 GLU A N 1
ATOM 713 C CA . GLU A 1 88 ? 17.485 -12.911 9.315 1.00 51.41 88 GLU A CA 1
ATOM 714 C C . GLU A 1 88 ? 18.922 -12.903 9.891 1.00 51.41 88 GLU A C 1
ATOM 716 O O . GLU A 1 88 ? 19.786 -13.651 9.423 1.00 51.41 88 GLU A O 1
ATOM 721 N N . SER A 1 89 ? 19.214 -12.069 10.899 1.00 49.62 89 SER A N 1
ATOM 722 C CA . SER A 1 89 ? 20.560 -11.943 11.494 1.00 49.62 89 SER A CA 1
ATOM 723 C C . SER A 1 89 ? 20.757 -12.569 12.887 1.00 49.62 89 SER A C 1
ATOM 725 O O . SER A 1 89 ? 21.816 -12.340 13.481 1.00 49.62 89 SER A O 1
AT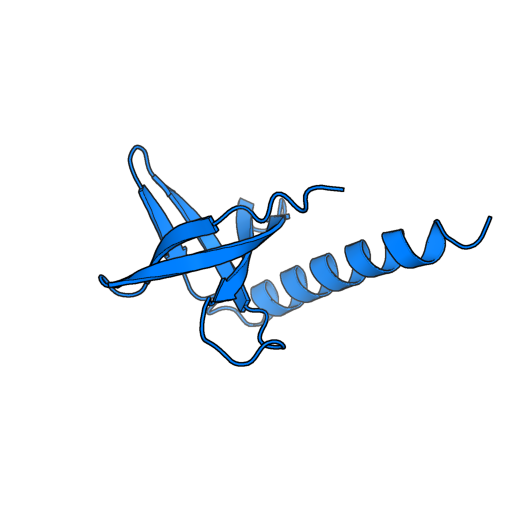OM 727 N N . GLU A 1 90 ? 19.833 -13.394 13.402 1.00 45.56 90 GLU A N 1
ATOM 728 C CA . GLU A 1 90 ? 20.023 -14.144 14.671 1.00 45.56 90 GLU A CA 1
ATOM 729 C C . GLU A 1 90 ? 20.185 -15.667 14.524 1.00 45.56 90 GLU A C 1
ATOM 731 O O . GLU A 1 90 ? 19.353 -16.332 13.866 1.00 45.56 90 GLU A O 1
#

pLDDT: mean 78.21, std 13.79, range [40.94, 91.31]

Mean predicted aligned error: 8.45 Å

Nearest PDB structures (foldseek):
  8jvz-assembly2_B  TM=6.184E-01  e=1.520E-01  synthetic construct
  6if4-assembly1_A  TM=6.823E-01  e=7.189E-01  Trypanosoma brucei brucei TREU927
  8qlu-assembly1_A-2  TM=6.580E-01  e=4.805E-01  Aspergillus fumigatus
  8qlx-assembly1_A  TM=5.389E-01  e=6.049E-01  Pyricularia grisea
  8qlw-assembly1_A-2  TM=4.734E-01  e=4.283E-01  Purpureocillium lilacinum

Radius of gyration: 14.28 Å; Cα contacts (8 Å, |Δi|>4): 127; chains: 1; bounding box: 41×38×33 Å

Secondary structure (DSSP, 8-state):
-----EEEEEEETTEEEEEEEEEEEEETTTTEEEEEEEETTS-TT-EEEEEEEEETTEEEEE----HHHHHHHHHHHHHHHHHHHHHTT-